Protein AF-A0A358SRV4-F1 (afdb_monomer)

Mean predicted aligned error: 10.94 Å

Solvent-accessible surface area (backbone atoms only — not comparable to full-atom values): 10473 Å² total; per-residue (Å²): 116,49,68,62,54,53,53,59,68,72,42,94,71,87,83,83,76,98,62,93,85,70,87,85,72,80,91,44,94,86,34,84,86,67,62,72,56,89,59,56,59,50,55,57,55,39,46,47,62,50,50,50,52,47,49,54,38,37,75,72,63,39,86,90,42,46,74,66,54,50,46,50,51,45,54,52,48,54,54,49,54,51,51,50,64,59,57,32,41,90,95,50,94,47,103,83,49,65,45,61,48,56,81,85,46,47,65,56,52,53,51,52,54,24,51,50,52,64,74,64,54,54,91,88,68,71,77,54,77,64,72,65,20,54,52,54,51,30,40,73,74,65,35,61,68,62,55,67,62,66,71,81,63,80,68,57,65,79,73,64,66,85,75,85,81,132

Secondary structure (DSSP, 8-state):
-HHHHHHHHH-S------S------S--TT-TTT--SSTTTHHHHHHHHHHHHHHHHHHTT-TTS-HHHHHHHHHHHHHHHHHHHHHTSTTSS-TTS--SS-GGGHHHHHHHHHHHHHHT--TT--PPSHHHHHHHHHHHTT-HHHHHHS-SSTTHHHH-------

Structure (mmCIF, N/CA/C/O backbone):
data_AF-A0A358SRV4-F1
#
_entry.id   AF-A0A358SRV4-F1
#
loop_
_atom_site.group_PDB
_atom_site.id
_atom_site.type_symbol
_atom_site.label_atom_id
_atom_site.label_alt_id
_atom_site.label_comp_id
_atom_site.label_asym_id
_atom_site.label_entity_id
_atom_s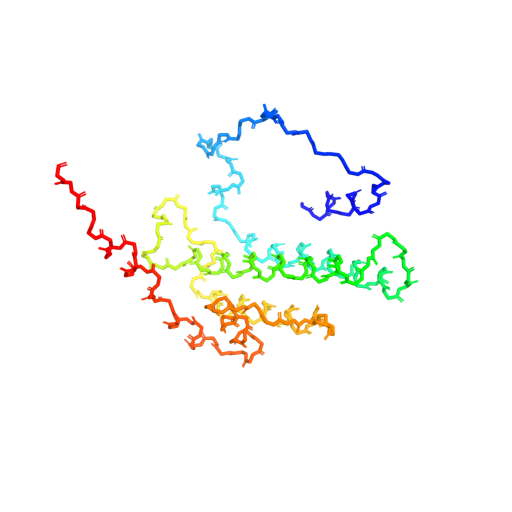ite.label_seq_id
_atom_site.pdbx_PDB_ins_code
_atom_site.Cartn_x
_atom_site.Cartn_y
_atom_site.Cartn_z
_atom_site.occupancy
_atom_site.B_iso_or_equiv
_atom_site.auth_seq_id
_atom_site.auth_comp_id
_atom_site.auth_asym_id
_atom_site.auth_atom_id
_atom_site.pdbx_PDB_model_num
ATOM 1 N N . MET A 1 1 ? -0.720 14.803 1.193 1.00 57.69 1 MET A N 1
ATOM 2 C CA . MET A 1 1 ? -1.599 13.615 1.278 1.00 57.69 1 MET A CA 1
ATOM 3 C C . MET A 1 1 ? -1.746 13.026 2.686 1.00 57.69 1 MET A C 1
ATOM 5 O O . MET A 1 1 ? -2.893 12.757 3.021 1.00 57.69 1 MET A O 1
ATOM 9 N N . PRO A 1 2 ? -0.701 12.847 3.528 1.00 58.59 2 PRO A N 1
ATOM 10 C CA . PRO A 1 2 ? -0.879 12.169 4.825 1.00 58.59 2 PRO A CA 1
ATOM 11 C C . PRO A 1 2 ? -1.806 12.931 5.789 1.00 58.59 2 PRO A C 1
ATOM 13 O O . PRO A 1 2 ? -2.676 12.322 6.400 1.00 58.59 2 PRO A O 1
ATOM 16 N N . ILE A 1 3 ? -1.727 14.268 5.817 1.00 60.72 3 ILE A N 1
ATOM 17 C CA . ILE A 1 3 ? -2.552 15.127 6.690 1.00 60.72 3 ILE A CA 1
ATOM 18 C C . ILE A 1 3 ? -4.060 14.906 6.473 1.00 60.72 3 ILE A C 1
ATOM 20 O O . ILE A 1 3 ? -4.811 14.804 7.436 1.00 60.72 3 ILE A O 1
ATOM 24 N N . CYS A 1 4 ? -4.515 14.769 5.223 1.00 68.94 4 CYS A N 1
ATOM 25 C CA . CYS A 1 4 ? -5.933 14.534 4.941 1.00 68.94 4 CYS A CA 1
ATOM 26 C C . CYS A 1 4 ? -6.399 13.155 5.421 1.00 68.94 4 CYS A C 1
ATOM 28 O O . CYS A 1 4 ? -7.521 13.038 5.891 1.00 68.94 4 CYS A O 1
ATOM 30 N N . CYS A 1 5 ? -5.564 12.115 5.317 1.00 69.94 5 CYS A N 1
ATOM 31 C CA . CYS A 1 5 ? -5.939 10.779 5.790 1.00 69.94 5 CYS A CA 1
ATOM 32 C C . CYS A 1 5 ? -6.064 10.740 7.313 1.00 69.94 5 CYS A C 1
ATOM 34 O O . CYS A 1 5 ? -7.047 10.208 7.812 1.00 69.94 5 CYS A O 1
ATOM 36 N N . LEU A 1 6 ? -5.115 11.347 8.027 1.00 75.19 6 LEU A N 1
ATOM 37 C CA . LEU A 1 6 ? -5.135 11.414 9.490 1.00 75.19 6 LEU A CA 1
ATOM 38 C C . LEU A 1 6 ? -6.354 12.189 10.003 1.00 75.19 6 LEU A C 1
ATOM 40 O O . LEU A 1 6 ? -7.089 11.698 10.853 1.00 75.19 6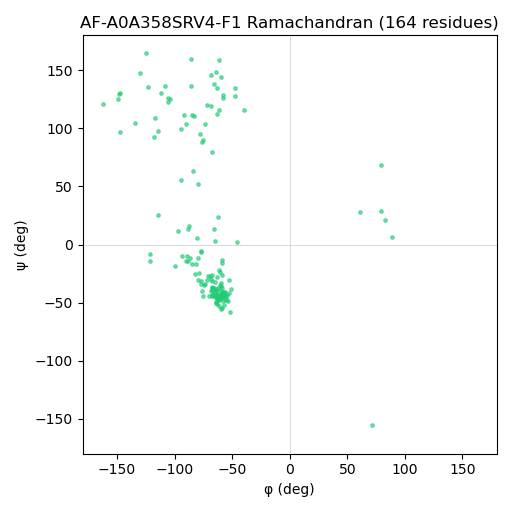 LEU A O 1
ATOM 44 N N . LEU A 1 7 ? -6.655 13.339 9.393 1.00 76.06 7 LEU A N 1
ATOM 45 C CA . LEU A 1 7 ? -7.861 14.107 9.718 1.00 76.06 7 LEU A CA 1
ATOM 46 C C . LEU A 1 7 ? -9.154 13.310 9.497 1.00 76.06 7 LEU A C 1
ATOM 48 O O . LEU A 1 7 ? -10.101 13.453 10.263 1.00 76.06 7 LEU A O 1
ATOM 52 N N . LEU A 1 8 ? -9.210 12.476 8.454 1.00 81.75 8 LEU A N 1
ATOM 53 C CA . LEU A 1 8 ? -10.369 11.619 8.199 1.00 81.75 8 LEU A CA 1
ATOM 54 C C . LEU A 1 8 ? -10.493 10.483 9.225 1.00 81.75 8 LEU A C 1
ATOM 56 O O . LEU A 1 8 ? -11.608 10.030 9.460 1.00 81.75 8 LEU A O 1
ATOM 60 N N . MET A 1 9 ? -9.390 10.032 9.830 1.00 78.56 9 MET A N 1
ATOM 61 C CA . MET A 1 9 ? -9.409 9.019 10.895 1.00 78.56 9 MET A CA 1
ATOM 62 C C . MET A 1 9 ? -9.899 9.589 12.225 1.00 78.56 9 MET A C 1
ATOM 64 O O . MET A 1 9 ? -10.614 8.906 12.949 1.00 78.56 9 MET A O 1
ATOM 68 N N . ASP A 1 10 ? -9.571 10.850 12.514 1.00 82.50 10 ASP A N 1
ATOM 69 C CA . ASP A 1 10 ? -10.049 11.554 13.711 1.00 82.50 10 ASP A CA 1
ATOM 70 C C . ASP A 1 10 ? -11.486 12.086 13.559 1.00 82.50 10 ASP A C 1
ATOM 72 O O . ASP A 1 10 ? -12.124 12.522 14.525 1.00 82.50 10 ASP A O 1
ATOM 76 N N . ALA A 1 11 ? -12.029 12.075 12.339 1.00 83.19 11 ALA A N 1
ATOM 77 C CA . ALA A 1 11 ? -13.370 12.560 12.074 1.00 83.19 11 ALA A CA 1
ATOM 78 C C . ALA A 1 11 ? -14.423 11.640 12.709 1.00 83.19 11 ALA A C 1
ATOM 80 O O . ALA A 1 11 ? -14.608 10.494 12.307 1.00 83.19 11 ALA A O 1
ATOM 81 N N . LYS A 1 12 ? -15.223 12.188 13.633 1.00 78.69 12 LYS A N 1
ATOM 82 C CA . LYS A 1 12 ? -16.352 11.466 14.256 1.00 78.69 12 LYS A CA 1
ATOM 83 C C . LYS A 1 12 ? -17.397 10.979 13.249 1.00 78.69 12 LYS A C 1
ATOM 85 O O . LYS A 1 12 ? -18.139 10.043 13.531 1.00 78.69 12 LYS A O 1
ATOM 90 N N . ARG A 1 13 ? -17.516 11.654 12.103 1.00 78.31 13 ARG A N 1
ATOM 91 C CA . ARG A 1 13 ? -18.458 11.300 11.042 1.00 78.31 13 ARG A CA 1
ATOM 92 C C . ARG A 1 13 ? -17.886 11.672 9.685 1.00 78.31 13 ARG A C 1
ATOM 94 O O . ARG A 1 13 ? -17.513 12.820 9.457 1.00 78.31 13 ARG A O 1
ATOM 101 N N . LEU A 1 14 ? -17.912 10.711 8.772 1.00 82.69 14 LEU A N 1
ATOM 102 C CA . LEU A 1 14 ? -17.620 10.915 7.362 1.00 82.69 14 LEU A CA 1
ATOM 103 C C . LEU A 1 14 ? -18.933 10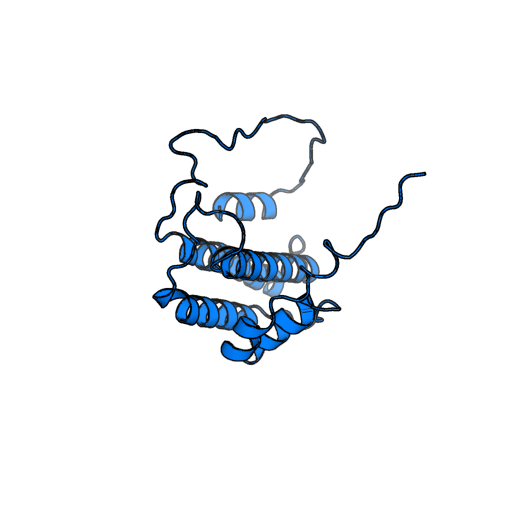.862 6.583 1.00 82.69 14 LEU A C 1
ATOM 105 O O . LEU A 1 14 ? -19.694 9.904 6.703 1.00 82.69 14 LEU A O 1
ATOM 109 N N . SER A 1 15 ? -19.200 11.900 5.795 1.00 83.56 15 SER A N 1
ATOM 110 C CA . SER A 1 15 ? -20.348 11.956 4.888 1.00 83.56 15 SER A CA 1
ATOM 111 C C . SER A 1 15 ? -19.835 12.190 3.474 1.00 83.56 15 SER A C 1
ATOM 113 O O . SER A 1 15 ? -18.966 13.034 3.263 1.00 83.56 15 SER A O 1
ATOM 115 N N . VAL A 1 16 ? -20.372 11.453 2.504 1.00 83.81 16 VAL A N 1
ATOM 116 C CA . VAL A 1 16 ? -20.031 11.614 1.087 1.00 83.81 16 VAL A CA 1
ATOM 117 C C . VAL A 1 16 ? -21.194 12.303 0.391 1.00 83.81 16 VAL A C 1
ATOM 119 O O . VAL A 1 16 ? -22.318 11.804 0.415 1.00 83.81 16 VAL A O 1
ATOM 122 N N . LEU A 1 17 ? -20.930 13.448 -0.235 1.00 86.81 17 LEU A N 1
ATOM 123 C CA . LEU A 1 17 ? -21.903 14.108 -1.096 1.00 86.81 17 LEU A CA 1
ATOM 124 C C . LEU A 1 17 ? -21.803 13.501 -2.499 1.00 86.81 17 LEU A C 1
ATOM 126 O O . LEU A 1 17 ? -20.805 13.693 -3.190 1.00 86.81 17 LEU A O 1
ATOM 130 N N . ASN A 1 18 ? -22.835 12.770 -2.923 1.00 84.25 18 ASN A N 1
ATOM 131 C CA . ASN A 1 18 ? -22.900 12.160 -4.255 1.00 84.25 18 ASN A CA 1
ATOM 132 C C . ASN A 1 18 ? -23.320 13.184 -5.329 1.00 84.25 18 ASN A C 1
ATOM 134 O O . ASN A 1 18 ? -24.291 12.985 -6.055 1.00 84.25 18 ASN A O 1
ATOM 138 N N . GLN A 1 19 ? -22.626 14.321 -5.376 1.00 87.81 19 GLN A N 1
ATOM 139 C CA . GLN A 1 19 ? -22.816 15.368 -6.377 1.00 87.81 19 GLN A CA 1
ATOM 140 C C . GLN A 1 19 ? -21.466 15.756 -6.973 1.00 87.81 19 GLN A C 1
ATOM 142 O O . GLN A 1 19 ? -20.429 15.710 -6.309 1.00 87.81 19 GLN A O 1
ATOM 147 N N . ILE A 1 20 ? -21.476 16.142 -8.247 1.00 81.69 20 ILE A N 1
ATOM 148 C CA . ILE A 1 20 ? -20.272 16.612 -8.931 1.00 81.69 20 ILE A CA 1
ATOM 149 C C . ILE A 1 20 ? -19.974 18.031 -8.436 1.00 81.69 20 ILE A C 1
ATOM 151 O O . ILE A 1 20 ? -20.459 19.007 -8.997 1.00 81.69 20 ILE A O 1
ATOM 155 N N . CYS A 1 21 ? -19.181 18.141 -7.372 1.00 78.31 21 CYS A N 1
ATOM 156 C CA . CYS A 1 21 ? -18.815 19.434 -6.781 1.00 78.31 21 CYS A CA 1
ATOM 157 C C . CYS A 1 21 ? -17.541 20.038 -7.385 1.00 78.31 21 CYS A C 1
ATOM 159 O O . CYS A 1 21 ? -17.240 21.206 -7.158 1.00 78.31 21 CYS A O 1
ATOM 161 N N . TYR A 1 22 ? -16.764 19.245 -8.127 1.00 72.56 22 TYR A N 1
ATOM 162 C CA . TYR A 1 22 ? -15.498 19.689 -8.697 1.00 72.56 22 TYR A CA 1
ATOM 163 C C . TYR A 1 22 ? -15.211 18.971 -10.015 1.00 72.56 22 TYR A C 1
ATOM 165 O O . TYR A 1 22 ? -15.176 17.741 -10.073 1.00 72.56 22 TYR A O 1
ATOM 173 N N . LYS A 1 23 ? -14.982 19.739 -11.083 1.00 69.31 23 LYS A N 1
ATOM 174 C CA . LYS A 1 23 ? -14.538 19.214 -12.377 1.00 69.31 23 LYS A CA 1
ATOM 175 C C . LYS A 1 23 ? -13.017 19.296 -12.428 1.00 69.31 23 LYS A C 1
ATOM 177 O O . LYS A 1 23 ? -12.457 20.356 -12.684 1.00 69.31 23 LYS A O 1
ATOM 182 N N . TYR A 1 24 ? -12.347 18.177 -12.170 1.00 59.62 24 TYR A N 1
ATOM 183 C CA . TYR A 1 24 ? -10.892 18.102 -12.278 1.00 59.62 24 TYR A CA 1
ATOM 184 C C . TYR A 1 24 ? -10.482 18.099 -13.759 1.00 59.62 24 TYR A C 1
ATOM 186 O O . TYR A 1 24 ? -10.634 17.093 -14.453 1.00 59.62 24 TYR A O 1
ATOM 194 N N . THR A 1 25 ? -9.986 19.225 -14.271 1.00 56.75 25 THR A N 1
ATOM 195 C CA . THR A 1 25 ? -9.388 19.304 -15.611 1.00 56.75 25 THR A CA 1
ATOM 196 C C . THR A 1 25 ? -7.933 18.862 -15.554 1.00 56.75 25 THR A C 1
ATOM 198 O O . THR A 1 25 ? -7.085 19.544 -14.986 1.00 56.75 25 THR A O 1
ATOM 201 N N . LYS A 1 26 ? -7.660 17.698 -16.150 1.00 54.47 26 LYS A N 1
ATOM 202 C CA . LYS A 1 26 ? -6.328 17.084 -16.232 1.00 54.47 26 LYS A CA 1
ATOM 203 C C . LYS A 1 26 ? -5.354 17.872 -17.127 1.00 54.47 26 LYS A C 1
ATOM 205 O O . LYS A 1 26 ? -4.154 17.824 -16.891 1.00 54.47 26 LYS A O 1
ATOM 210 N N . ASP A 1 27 ? -5.871 18.627 -18.097 1.00 48.09 27 ASP A N 1
ATOM 211 C CA . ASP A 1 27 ? -5.090 19.370 -19.100 1.00 48.09 27 ASP A CA 1
ATOM 212 C C . ASP A 1 27 ? -4.828 20.828 -18.688 1.00 48.09 27 ASP A C 1
ATOM 214 O O . ASP A 1 27 ? -5.182 21.771 -19.392 1.00 48.09 27 ASP A O 1
ATOM 218 N N . ARG A 1 28 ? -4.226 21.027 -17.514 1.00 48.94 28 ARG A N 1
ATOM 219 C CA . ARG A 1 28 ? -3.660 22.321 -17.111 1.00 48.94 28 ARG A CA 1
ATOM 220 C C . ARG A 1 28 ? -2.140 22.196 -17.050 1.00 48.94 28 ARG A C 1
ATOM 222 O O . ARG A 1 28 ? -1.627 21.303 -16.370 1.00 48.94 28 ARG A O 1
ATOM 229 N N . ASP A 1 29 ? -1.432 23.129 -17.679 1.00 45.00 29 ASP A N 1
ATOM 230 C CA . ASP A 1 29 ? 0.005 23.303 -17.457 1.00 45.00 29 ASP A CA 1
ATOM 231 C C . ASP A 1 29 ? 0.270 23.574 -15.965 1.00 45.00 29 ASP A C 1
ATOM 233 O O . ASP A 1 29 ? -0.366 24.428 -15.339 1.00 45.00 29 ASP A O 1
ATOM 237 N N . GLY A 1 30 ? 1.156 22.775 -15.363 1.00 49.28 30 GLY A N 1
ATOM 238 C CA . GLY A 1 30 ? 1.423 22.792 -13.919 1.00 49.28 30 GLY A CA 1
ATOM 239 C C . GLY A 1 30 ? 0.443 21.976 -13.065 1.00 49.28 30 GLY A C 1
ATOM 240 O O . GLY A 1 30 ? 0.294 22.251 -11.874 1.00 49.28 30 GLY A O 1
ATOM 241 N N . SER A 1 31 ? -0.275 20.997 -13.633 1.00 49.84 31 SER A N 1
ATOM 242 C CA . SER A 1 31 ? -0.951 19.993 -12.801 1.00 49.84 31 SER A CA 1
ATOM 243 C C . SER A 1 31 ? 0.093 19.141 -12.068 1.00 49.84 31 SER A C 1
ATOM 245 O O . SER A 1 31 ? 1.065 18.679 -12.667 1.00 49.84 31 SER A O 1
ATOM 247 N N . ALA A 1 32 ? -0.149 18.850 -10.788 1.00 47.53 32 ALA A N 1
ATOM 248 C CA . ALA A 1 32 ? 0.688 17.943 -9.995 1.00 47.53 32 ALA A CA 1
ATOM 249 C C . ALA A 1 32 ? 0.774 16.516 -10.586 1.00 47.53 32 ALA A C 1
ATOM 251 O O . ALA A 1 32 ? 1.613 15.724 -10.171 1.00 47.53 32 ALA A O 1
ATOM 252 N N . MET A 1 33 ? -0.093 16.171 -11.550 1.00 44.34 33 MET A N 1
ATOM 253 C CA . MET A 1 33 ? -0.043 14.908 -12.294 1.00 44.34 33 MET A CA 1
ATOM 254 C C . MET A 1 33 ? 0.833 14.969 -13.557 1.00 44.34 33 MET A C 1
ATOM 256 O O . MET A 1 33 ? 1.064 13.928 -14.171 1.00 44.34 33 MET A O 1
ATOM 260 N N . THR A 1 34 ? 1.289 16.158 -13.960 1.00 42.25 34 THR A N 1
ATOM 261 C CA . THR A 1 34 ? 2.129 16.394 -15.148 1.00 42.25 34 THR A CA 1
ATOM 262 C C . THR A 1 34 ? 3.611 16.535 -14.786 1.00 42.25 34 THR A C 1
ATOM 264 O O . THR A 1 34 ? 4.475 16.343 -15.640 1.00 42.25 34 THR A O 1
ATOM 267 N N . GLU A 1 35 ? 3.926 16.810 -13.518 1.00 45.56 35 GLU A N 1
ATOM 268 C CA . GLU A 1 35 ? 5.297 16.833 -13.012 1.00 45.56 35 GLU A CA 1
ATOM 269 C C . GLU A 1 35 ? 5.813 15.400 -12.825 1.00 45.56 35 GLU A C 1
ATOM 271 O O . GLU A 1 35 ? 5.699 14.779 -11.766 1.00 45.56 35 GLU A O 1
ATOM 276 N N . ALA A 1 36 ? 6.394 14.855 -13.894 1.00 46.91 36 ALA A N 1
ATOM 277 C CA . ALA A 1 36 ? 7.252 13.680 -13.829 1.00 46.91 36 ALA A CA 1
ATOM 278 C C . ALA A 1 36 ? 8.540 14.048 -13.069 1.00 46.91 36 ALA A C 1
ATOM 280 O O . ALA A 1 36 ? 9.571 14.358 -13.658 1.00 46.91 36 ALA A O 1
ATOM 281 N N . GLY A 1 37 ? 8.452 14.075 -11.741 1.00 49.22 37 GLY A N 1
ATOM 282 C CA . GLY A 1 37 ? 9.565 14.326 -10.833 1.00 49.22 37 GLY A CA 1
ATOM 283 C C . GLY A 1 37 ? 9.721 13.200 -9.817 1.00 49.22 37 GLY A C 1
ATOM 284 O O . GLY A 1 37 ? 8.806 12.410 -9.601 1.00 49.22 37 GLY A O 1
ATOM 285 N N . THR A 1 38 ? 10.875 13.174 -9.150 1.00 46.16 38 THR A N 1
ATOM 286 C CA . THR A 1 38 ? 11.370 12.245 -8.104 1.00 46.16 38 THR A CA 1
ATOM 287 C C . THR A 1 38 ? 10.406 11.888 -6.951 1.00 46.16 38 THR A C 1
ATOM 289 O O . THR A 1 38 ? 10.755 11.102 -6.067 1.00 46.16 38 THR A O 1
ATOM 292 N N . GLY A 1 39 ? 9.166 12.382 -6.963 1.00 58.16 39 GLY A N 1
ATOM 293 C CA . GLY A 1 39 ? 8.076 12.089 -6.031 1.00 58.16 39 GLY A CA 1
ATOM 294 C C . GLY A 1 39 ? 7.572 10.642 -6.042 1.00 58.16 39 GLY A C 1
ATOM 295 O O . GLY A 1 39 ? 6.661 10.302 -5.295 1.00 58.16 39 GLY A O 1
ATOM 296 N N . HIS A 1 40 ? 8.160 9.742 -6.818 1.00 67.94 40 HIS A N 1
ATOM 297 C CA . HIS A 1 40 ? 7.710 8.352 -6.913 1.00 67.94 40 HIS A CA 1
ATOM 298 C C . HIS A 1 40 ? 7.946 7.556 -5.633 1.00 67.94 40 HIS A C 1
ATOM 300 O O . HIS A 1 40 ? 7.149 6.690 -5.302 1.00 67.94 40 HIS A O 1
ATOM 306 N N . PHE A 1 41 ? 8.975 7.901 -4.857 1.00 77.50 41 PHE A N 1
ATOM 307 C CA . PHE A 1 41 ? 9.159 7.373 -3.501 1.00 77.50 41 PHE A CA 1
ATOM 308 C C . PHE A 1 41 ? 8.313 8.113 -2.456 1.00 77.50 41 PHE A C 1
ATOM 310 O O . PHE A 1 41 ? 8.092 7.585 -1.369 1.00 77.50 41 PHE A O 1
ATOM 317 N N . SER A 1 42 ? 7.797 9.309 -2.768 1.00 78.94 42 SER A N 1
ATOM 318 C CA . SER A 1 42 ? 6.970 10.077 -1.824 1.00 78.94 42 SER A CA 1
ATOM 319 C C . SER A 1 42 ? 5.670 9.357 -1.476 1.00 78.94 42 SER A C 1
ATOM 321 O O . SER A 1 42 ? 5.164 9.520 -0.370 1.00 78.94 42 SER A O 1
ATOM 323 N N . ILE A 1 43 ? 5.155 8.521 -2.384 1.00 84.25 43 ILE A N 1
ATOM 324 C CA . ILE A 1 43 ? 3.972 7.706 -2.120 1.00 84.25 43 ILE A CA 1
ATOM 325 C C . ILE A 1 43 ? 4.246 6.637 -1.064 1.00 84.25 43 ILE A C 1
ATOM 327 O O . ILE A 1 43 ? 3.434 6.477 -0.162 1.00 84.25 43 ILE A O 1
ATOM 331 N N . LEU A 1 44 ? 5.394 5.953 -1.139 1.00 87.81 44 LEU A N 1
ATOM 332 C CA . LEU A 1 44 ? 5.813 4.961 -0.150 1.00 87.81 44 LEU A CA 1
ATOM 333 C C . LEU A 1 44 ? 5.887 5.639 1.219 1.00 87.81 44 LEU A C 1
ATOM 335 O O . LEU A 1 44 ? 5.122 5.265 2.100 1.00 87.81 44 LEU A O 1
ATOM 339 N N . LYS A 1 45 ? 6.644 6.740 1.322 1.00 88.12 45 LYS A N 1
ATOM 340 C CA . LYS A 1 45 ? 6.756 7.552 2.547 1.00 88.12 45 LYS A CA 1
ATOM 341 C C . LYS A 1 45 ? 5.412 8.068 3.070 1.00 88.12 45 LYS A C 1
ATOM 343 O O . LYS A 1 45 ? 5.167 8.084 4.266 1.00 88.12 45 LYS A O 1
ATOM 348 N N . SER A 1 46 ? 4.519 8.506 2.181 1.00 87.31 46 SER A N 1
ATOM 349 C CA . SER A 1 46 ? 3.197 9.005 2.586 1.00 87.31 46 SER A CA 1
ATOM 350 C C . SER A 1 46 ? 2.337 7.905 3.199 1.00 87.31 46 SER A C 1
ATOM 352 O O . SER A 1 46 ? 1.577 8.176 4.120 1.00 87.31 46 SER A O 1
ATOM 354 N N . TYR A 1 47 ? 2.425 6.684 2.670 1.00 90.88 47 TYR A N 1
ATOM 355 C CA . TYR A 1 47 ? 1.720 5.535 3.226 1.00 90.88 47 TYR A CA 1
ATOM 356 C C . TYR A 1 47 ? 2.396 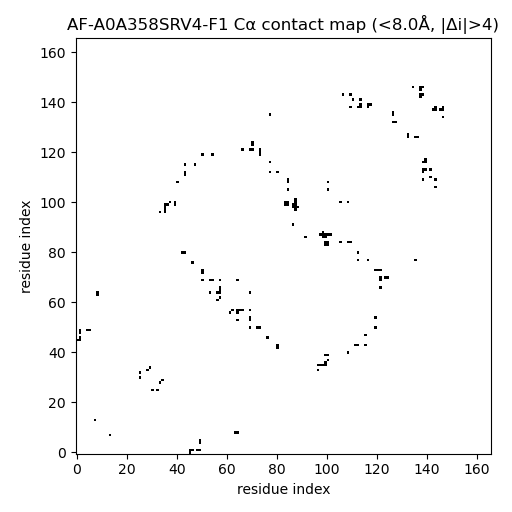4.987 4.481 1.00 90.88 47 TYR A C 1
ATOM 358 O O . TYR A 1 47 ? 1.667 4.504 5.329 1.00 90.88 47 TYR A O 1
ATOM 366 N N . GLU A 1 48 ? 3.723 5.075 4.606 1.00 92.19 48 GLU A N 1
ATOM 367 C CA . GLU A 1 48 ? 4.479 4.707 5.818 1.00 92.19 48 GLU A CA 1
ATOM 368 C C . GLU A 1 48 ? 3.888 5.413 7.042 1.00 92.19 48 GLU A C 1
ATOM 370 O O . GLU A 1 48 ? 3.291 4.767 7.893 1.00 92.19 48 GLU A O 1
ATOM 375 N N . VAL A 1 49 ? 3.853 6.751 7.006 1.00 91.56 49 VAL A N 1
ATOM 376 C CA . VAL A 1 49 ? 3.281 7.591 8.074 1.00 91.56 49 VAL A CA 1
ATOM 377 C C . VAL A 1 49 ? 1.851 7.181 8.438 1.00 91.56 49 VAL A C 1
ATOM 379 O O . VAL A 1 49 ? 1.471 7.167 9.602 1.00 91.56 49 VAL A O 1
ATOM 382 N N . VAL A 1 50 ? 1.029 6.872 7.434 1.00 91.50 50 VAL A N 1
ATOM 383 C CA . VAL A 1 50 ? -0.381 6.527 7.648 1.00 91.50 50 VAL A CA 1
ATOM 384 C C . VAL A 1 50 ? -0.530 5.104 8.197 1.00 91.50 50 VAL A C 1
ATOM 386 O O . VAL A 1 50 ? -1.376 4.867 9.052 1.00 91.50 50 VAL A O 1
ATOM 389 N N . LEU A 1 51 ? 0.255 4.146 7.701 1.00 92.00 51 LEU A N 1
ATOM 390 C CA . LEU A 1 51 ? 0.199 2.748 8.124 1.00 92.00 51 LEU A CA 1
ATOM 391 C C . LEU A 1 51 ? 0.813 2.547 9.511 1.00 92.00 51 LEU A C 1
ATOM 393 O O . LEU A 1 51 ? 0.284 1.724 10.257 1.00 92.00 51 LEU A O 1
ATOM 397 N N . ASP A 1 52 ? 1.852 3.305 9.865 1.00 93.69 52 ASP A N 1
ATOM 398 C CA . ASP A 1 52 ? 2.409 3.359 11.221 1.00 93.69 52 ASP A CA 1
ATOM 399 C C . ASP A 1 52 ? 1.342 3.826 12.208 1.00 93.69 52 ASP A C 1
ATOM 401 O O . ASP A 1 52 ? 0.985 3.085 13.122 1.00 93.69 52 ASP A O 1
ATOM 405 N N . GLU A 1 53 ? 0.732 4.989 11.955 1.00 91.69 53 GLU A N 1
ATOM 406 C CA . GLU A 1 53 ? -0.296 5.550 12.838 1.00 91.69 53 GLU A CA 1
ATOM 407 C C . GLU A 1 53 ? -1.490 4.600 13.010 1.00 91.69 53 GLU A C 1
ATOM 409 O O . GLU A 1 53 ? -1.971 4.385 14.125 1.00 91.69 53 GLU A O 1
ATOM 414 N N . ILE A 1 54 ? -1.971 4.000 11.912 1.00 91.25 54 ILE A N 1
ATOM 415 C CA . ILE A 1 54 ? -3.053 3.012 11.982 1.00 91.25 54 ILE A CA 1
ATOM 416 C C . ILE A 1 54 ? -2.621 1.813 12.827 1.00 91.25 54 ILE A C 1
ATOM 418 O O . ILE A 1 54 ? -3.395 1.360 13.667 1.00 91.25 54 ILE A O 1
ATOM 422 N N . SER A 1 55 ? -1.428 1.266 12.581 1.00 91.12 55 SER A N 1
ATOM 423 C CA . SER A 1 55 ? -0.961 0.059 13.269 1.00 91.12 55 SER A CA 1
ATOM 424 C C . SER A 1 55 ? -0.845 0.312 14.765 1.00 91.12 55 SER A C 1
ATOM 426 O O . SER A 1 55 ? -1.430 -0.427 15.549 1.00 91.12 55 SER A O 1
ATOM 428 N N . GLU A 1 56 ? -0.220 1.422 15.147 1.00 91.75 56 GLU A N 1
ATOM 429 C CA . GLU A 1 56 ? -0.092 1.822 16.540 1.00 91.75 56 GLU A CA 1
ATOM 430 C C . GLU A 1 56 ? -1.442 2.024 17.242 1.00 91.75 56 GLU A C 1
ATOM 432 O O . GLU A 1 56 ? -1.628 1.579 18.374 1.00 91.75 56 GLU A O 1
ATOM 437 N N . ARG A 1 57 ? -2.404 2.699 16.602 1.00 91.12 57 ARG A N 1
ATOM 438 C CA . ARG A 1 57 ? -3.727 2.939 17.203 1.00 91.12 57 ARG A CA 1
ATOM 439 C C . ARG A 1 57 ? -4.548 1.663 17.340 1.00 91.12 57 ARG A C 1
ATOM 441 O O . ARG A 1 57 ? -5.189 1.471 18.372 1.00 91.12 57 ARG A O 1
ATOM 448 N N . VAL A 1 58 ? -4.498 0.786 16.337 1.00 90.25 58 VAL A N 1
ATOM 449 C CA . VAL A 1 58 ? -5.139 -0.537 16.397 1.00 90.25 58 VAL A CA 1
ATOM 450 C C . VAL A 1 58 ? -4.548 -1.353 17.544 1.00 90.25 58 VAL A C 1
ATOM 452 O O . VAL A 1 58 ? -5.299 -1.932 18.325 1.00 90.25 58 VAL A O 1
ATOM 455 N N . ASP A 1 59 ? -3.222 -1.362 17.687 1.00 90.06 59 ASP A N 1
ATOM 456 C CA . ASP A 1 59 ? -2.539 -2.133 18.728 1.00 90.06 59 ASP A CA 1
ATOM 457 C C . ASP A 1 59 ? -2.797 -1.558 20.139 1.00 90.06 59 ASP A C 1
ATOM 459 O O . ASP A 1 59 ? -2.836 -2.306 21.115 1.00 90.06 59 ASP A O 1
ATOM 463 N N . ARG A 1 60 ? -3.069 -0.248 20.255 1.00 91.75 60 ARG A N 1
ATOM 464 C CA . ARG A 1 60 ? -3.559 0.405 21.488 1.00 91.75 60 ARG A CA 1
ATOM 465 C C . ARG A 1 60 ? -5.049 0.167 21.779 1.00 91.75 60 ARG A C 1
ATOM 467 O O . ARG A 1 60 ? -5.521 0.581 22.837 1.00 91.75 60 ARG A O 1
ATOM 474 N N . GLY A 1 61 ? -5.787 -0.483 20.878 1.00 87.56 61 GLY A N 1
ATOM 475 C CA . GLY A 1 61 ? -7.209 -0.786 21.055 1.00 87.56 61 GLY A CA 1
ATOM 476 C C . GLY A 1 61 ? -8.154 0.387 20.779 1.00 87.56 61 GLY A C 1
ATOM 477 O O . GLY A 1 61 ? -9.226 0.454 21.377 1.00 87.56 61 GLY A O 1
ATOM 478 N N . ASP A 1 62 ? -7.778 1.319 19.898 1.00 86.94 62 ASP A N 1
ATOM 479 C CA . ASP A 1 62 ? -8.653 2.419 19.476 1.00 86.94 62 ASP A CA 1
ATOM 480 C C . ASP A 1 62 ? -9.927 1.889 18.785 1.00 86.94 62 ASP A C 1
ATOM 482 O O . ASP A 1 62 ? -9.879 1.304 17.703 1.00 86.94 62 ASP A O 1
ATOM 486 N N . SER A 1 63 ? -11.092 2.134 19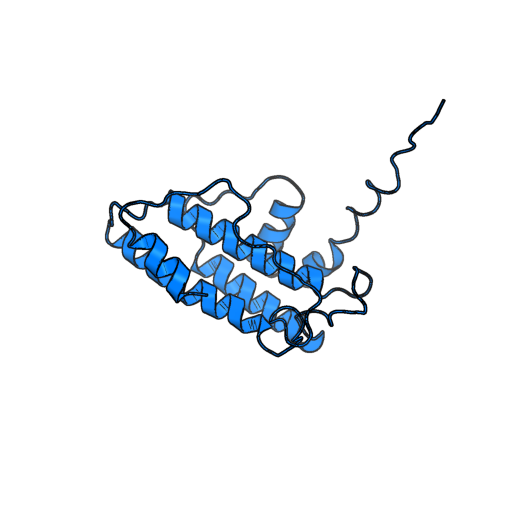.391 1.00 80.88 63 SER A N 1
ATOM 487 C CA . SER A 1 63 ? -12.397 1.698 18.878 1.00 80.88 63 SER A CA 1
ATOM 488 C C . SER A 1 63 ? -12.752 2.263 17.495 1.00 80.88 63 SER A C 1
ATOM 490 O O . SER A 1 63 ? -13.580 1.673 16.798 1.00 80.88 63 SER A O 1
ATOM 492 N N . ALA A 1 64 ? -12.173 3.398 17.087 1.00 79.38 64 ALA A N 1
ATOM 493 C CA . ALA A 1 64 ? -12.409 3.992 15.769 1.00 79.38 64 ALA A CA 1
ATOM 494 C C . ALA A 1 64 ? -11.609 3.292 14.655 1.00 79.38 64 ALA A C 1
ATOM 496 O O . ALA A 1 64 ? -12.015 3.304 13.489 1.00 79.38 64 ALA A O 1
ATOM 497 N N . LEU A 1 65 ? -10.493 2.647 15.004 1.00 85.12 65 LEU A N 1
ATOM 498 C CA . LEU A 1 65 ? -9.583 1.983 14.077 1.00 85.12 65 LEU A CA 1
ATOM 499 C C . LEU A 1 65 ? -9.588 0.479 14.325 1.00 85.12 65 LEU A C 1
ATOM 501 O O . LEU A 1 65 ? -8.896 -0.058 15.182 1.00 85.12 65 LEU A O 1
ATOM 505 N N . THR A 1 66 ? -10.374 -0.227 13.519 1.00 88.06 66 THR A N 1
ATOM 506 C CA . THR A 1 66 ? -10.480 -1.685 13.614 1.00 88.06 66 THR A CA 1
ATOM 507 C C . THR A 1 66 ? -9.384 -2.389 12.801 1.00 88.06 66 THR A C 1
ATOM 509 O O . THR A 1 66 ? -8.871 -1.827 11.822 1.00 88.06 66 THR A O 1
ATOM 512 N N . PRO A 1 67 ? -9.076 -3.669 13.094 1.00 89.56 67 PRO A N 1
ATOM 513 C CA . PRO A 1 67 ? -8.202 -4.486 12.247 1.00 89.56 67 PRO A CA 1
ATOM 514 C C . PRO A 1 67 ? -8.639 -4.528 10.771 1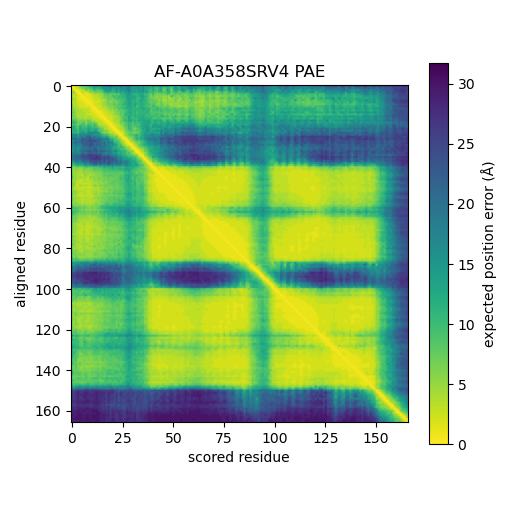.00 89.56 67 PRO A C 1
ATOM 516 O O . PRO A 1 67 ? -7.798 -4.596 9.873 1.00 89.56 67 PRO A O 1
ATOM 519 N N . ALA A 1 68 ? -9.946 -4.415 10.503 1.00 88.88 68 ALA A N 1
ATOM 520 C CA . ALA A 1 68 ? -10.491 -4.339 9.150 1.00 88.88 68 ALA A CA 1
ATOM 521 C C . ALA A 1 68 ? -10.101 -3.036 8.428 1.00 88.88 68 ALA A C 1
ATOM 523 O O . ALA A 1 68 ? -9.791 -3.068 7.236 1.00 88.88 68 ALA A O 1
ATOM 524 N N . VAL A 1 69 ? -10.053 -1.901 9.137 1.00 88.88 69 VAL A N 1
ATOM 525 C CA . VAL A 1 69 ? -9.568 -0.626 8.579 1.00 88.88 69 VAL A CA 1
ATOM 526 C C . VAL A 1 69 ? -8.083 -0.735 8.231 1.00 88.88 69 VAL A C 1
ATOM 528 O O . VAL A 1 69 ? -7.699 -0.393 7.111 1.00 88.88 69 VAL A O 1
ATOM 531 N N . ARG A 1 70 ? -7.260 -1.306 9.124 1.00 91.88 70 ARG A N 1
ATOM 532 C CA . ARG A 1 70 ? -5.840 -1.593 8.842 1.00 91.88 70 ARG A CA 1
ATOM 533 C C . ARG A 1 70 ? -5.667 -2.448 7.591 1.00 91.88 70 ARG A C 1
ATOM 535 O O . ARG A 1 70 ? -4.882 -2.097 6.709 1.00 91.88 70 ARG A O 1
ATOM 542 N N . LEU A 1 71 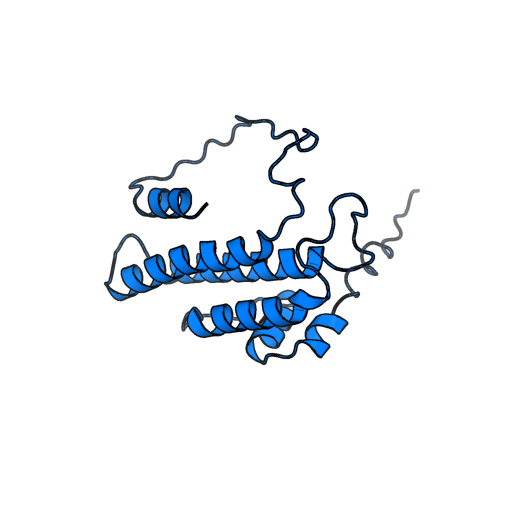? -6.446 -3.523 7.468 1.00 91.94 71 LEU A N 1
ATOM 543 C CA . LEU A 1 71 ? -6.437 -4.389 6.290 1.00 91.94 71 LEU A CA 1
ATOM 544 C C . LEU A 1 71 ? -6.814 -3.634 5.006 1.00 91.94 71 LEU A C 1
ATOM 546 O O . LEU A 1 71 ? -6.143 -3.794 3.984 1.00 91.94 71 LEU A O 1
ATOM 550 N N . ALA A 1 72 ? -7.848 -2.792 5.049 1.00 90.44 72 ALA A N 1
ATOM 551 C CA . ALA A 1 72 ? -8.286 -2.009 3.897 1.00 90.44 72 ALA A CA 1
ATOM 552 C C . ALA A 1 72 ? -7.218 -0.997 3.443 1.00 90.44 72 ALA A C 1
ATOM 554 O O . ALA A 1 72 ? -6.938 -0.889 2.245 1.00 90.44 72 ALA A O 1
ATOM 555 N N . PHE A 1 73 ? -6.571 -0.297 4.381 1.00 91.31 73 PHE A N 1
ATOM 556 C CA . PHE A 1 73 ? -5.470 0.620 4.073 1.00 91.31 73 PHE A CA 1
ATOM 557 C C . PHE A 1 73 ? -4.249 -0.111 3.515 1.00 91.31 73 PHE A C 1
ATOM 559 O O . PHE A 1 73 ? -3.697 0.328 2.504 1.00 91.31 73 PHE A O 1
ATOM 566 N N . PHE A 1 74 ? -3.880 -1.257 4.094 1.00 93.31 74 PHE A N 1
ATOM 567 C CA . PHE A 1 74 ? -2.817 -2.112 3.568 1.00 93.31 74 PHE A CA 1
ATOM 568 C C . PHE A 1 74 ? -3.105 -2.536 2.119 1.00 93.31 74 PHE A C 1
ATOM 570 O O . PHE A 1 74 ? -2.297 -2.305 1.218 1.00 93.31 74 PHE A O 1
ATOM 577 N N . GLN A 1 75 ? -4.293 -3.089 1.853 1.00 92.00 75 GLN A N 1
ATOM 578 C CA . GLN A 1 75 ? -4.700 -3.501 0.506 1.00 92.00 75 GLN A CA 1
ATOM 579 C C . GLN A 1 75 ? -4.687 -2.332 -0.485 1.00 92.00 75 GLN A C 1
ATOM 581 O O . GLN A 1 75 ? -4.232 -2.485 -1.625 1.00 92.00 75 GLN A O 1
ATOM 586 N N . ARG A 1 76 ? -5.156 -1.155 -0.051 1.00 92.12 76 ARG A N 1
ATOM 587 C CA . ARG A 1 76 ? -5.146 0.071 -0.850 1.00 92.12 76 ARG A CA 1
ATOM 588 C C . ARG A 1 76 ? -3.722 0.523 -1.177 1.00 92.12 76 ARG A C 1
ATOM 590 O O . ARG A 1 76 ? -3.479 0.880 -2.330 1.00 92.12 76 ARG A O 1
ATOM 597 N N . ALA A 1 77 ? -2.805 0.484 -0.211 1.00 92.25 77 ALA A N 1
ATOM 598 C CA . ALA A 1 77 ? -1.402 0.850 -0.391 1.00 92.25 77 ALA A CA 1
ATOM 599 C C . ALA A 1 77 ? -0.717 -0.054 -1.425 1.00 92.25 77 ALA A C 1
ATOM 601 O O . ALA A 1 77 ? -0.198 0.440 -2.425 1.00 92.25 77 ALA A O 1
ATOM 602 N N . ILE A 1 78 ? -0.808 -1.380 -1.259 1.00 91.81 78 ILE A N 1
ATOM 603 C CA . ILE A 1 78 ? -0.180 -2.340 -2.182 1.00 91.81 78 ILE A CA 1
ATOM 604 C C . ILE A 1 78 ? -0.767 -2.234 -3.598 1.00 91.81 78 ILE A C 1
ATOM 606 O O . ILE A 1 78 ? -0.027 -2.263 -4.587 1.00 91.81 78 ILE A O 1
ATOM 610 N N . TRP A 1 79 ? -2.086 -2.052 -3.724 1.00 89.81 79 TRP A N 1
ATOM 611 C CA . TRP A 1 79 ? -2.709 -1.786 -5.025 1.00 89.81 79 TRP A CA 1
ATOM 612 C C . TRP A 1 79 ? -2.133 -0.526 -5.683 1.00 89.81 79 TRP A C 1
ATOM 614 O O . TRP A 1 79 ? -1.863 -0.513 -6.886 1.00 89.81 79 TRP A O 1
ATOM 624 N N . HIS A 1 80 ? -1.911 0.531 -4.903 1.00 87.25 80 HIS A N 1
ATOM 625 C CA . HIS A 1 80 ? -1.393 1.788 -5.424 1.00 87.25 80 HIS A CA 1
ATOM 626 C C . HIS A 1 80 ? 0.075 1.651 -5.846 1.00 87.25 80 HIS A C 1
ATOM 628 O O . HIS A 1 80 ? 0.424 2.057 -6.953 1.00 87.25 80 HIS A O 1
ATOM 634 N N . TYR A 1 81 ? 0.914 1.000 -5.034 1.00 89.56 81 TYR A N 1
ATOM 635 C CA . TYR A 1 81 ? 2.318 0.748 -5.371 1.00 89.56 81 TYR A CA 1
ATOM 636 C C . TYR A 1 81 ? 2.467 -0.053 -6.664 1.00 89.56 81 TYR A C 1
ATOM 638 O O . TYR A 1 81 ? 3.252 0.310 -7.538 1.00 89.56 81 TYR A O 1
ATOM 646 N N . THR A 1 82 ? 1.677 -1.119 -6.815 1.00 88.06 82 THR A N 1
ATOM 647 C CA . THR A 1 82 ? 1.698 -1.945 -8.030 1.00 88.06 82 THR A CA 1
ATOM 648 C C . THR A 1 82 ? 1.196 -1.181 -9.251 1.00 88.06 82 THR A C 1
ATOM 650 O O . THR A 1 82 ? 1.815 -1.261 -10.308 1.00 88.06 82 THR A O 1
ATOM 653 N N . THR A 1 83 ? 0.156 -0.357 -9.098 1.00 84.00 83 THR A N 1
ATOM 654 C CA . THR A 1 83 ? -0.344 0.513 -10.174 1.00 84.00 83 THR A CA 1
ATOM 655 C C . THR A 1 83 ? 0.712 1.525 -10.626 1.00 84.00 83 THR A C 1
ATOM 657 O O . THR A 1 83 ? 0.927 1.679 -11.827 1.00 84.00 83 THR A O 1
ATOM 660 N N . VAL A 1 84 ? 1.408 2.181 -9.688 1.00 81.75 84 VAL A N 1
ATOM 661 C CA . VAL A 1 84 ? 2.507 3.112 -10.002 1.00 81.75 84 VAL A CA 1
ATOM 662 C C . VAL A 1 84 ? 3.653 2.375 -10.688 1.00 81.75 84 VAL A C 1
ATOM 664 O O . VAL A 1 84 ? 4.121 2.810 -11.733 1.00 81.75 84 VAL A O 1
ATOM 667 N N . PHE A 1 85 ? 4.069 1.224 -10.163 1.00 83.94 85 PHE A N 1
ATOM 668 C CA . PHE A 1 85 ? 5.149 0.428 -10.745 1.00 83.94 85 PHE A CA 1
ATOM 669 C C . PHE A 1 85 ? 4.859 -0.040 -12.184 1.00 83.94 85 PHE A C 1
ATOM 671 O O . PHE A 1 85 ? 5.763 -0.050 -13.036 1.00 83.94 85 PHE A O 1
ATOM 678 N N . ASP A 1 86 ? 3.607 -0.420 -12.450 1.00 80.31 86 ASP A N 1
ATOM 679 C CA . ASP A 1 86 ? 3.142 -0.913 -13.747 1.00 80.31 86 ASP A CA 1
ATOM 680 C C . ASP A 1 86 ? 2.939 0.227 -14.762 1.00 80.31 86 ASP A C 1
ATOM 682 O O . ASP A 1 86 ? 3.234 0.048 -15.945 1.00 80.31 86 ASP A O 1
ATOM 686 N N . ALA A 1 87 ? 2.517 1.417 -14.313 1.00 72.69 87 ALA A N 1
ATOM 687 C CA . ALA A 1 87 ? 2.348 2.600 -15.165 1.00 72.69 87 ALA A CA 1
ATOM 688 C C . ALA A 1 87 ? 3.661 3.069 -15.823 1.00 72.69 87 ALA A C 1
ATOM 690 O O . ALA A 1 87 ? 3.640 3.716 -16.867 1.00 72.69 87 ALA A O 1
ATOM 691 N N . CYS A 1 88 ? 4.814 2.707 -15.256 1.00 62.62 88 CYS A N 1
ATOM 692 C CA . CYS A 1 88 ? 6.138 3.114 -15.739 1.00 62.62 88 CYS A CA 1
ATOM 693 C C . CYS A 1 88 ? 6.737 2.178 -16.800 1.00 62.62 88 CYS A C 1
ATOM 695 O O . CYS A 1 88 ? 7.946 2.219 -17.042 1.00 62.62 88 CYS A O 1
ATOM 697 N N . ARG A 1 89 ? 5.948 1.267 -17.384 1.00 60.84 89 ARG A N 1
ATOM 698 C CA . ARG A 1 89 ? 6.454 0.263 -18.328 1.00 60.84 89 ARG A CA 1
ATOM 699 C C . ARG A 1 89 ? 6.515 0.819 -19.767 1.00 60.84 89 ARG A C 1
ATOM 701 O O . ARG A 1 89 ? 5.551 1.439 -20.221 1.00 60.84 89 ARG A O 1
ATOM 708 N N . PRO A 1 90 ? 7.600 0.567 -20.526 1.00 48.97 90 PRO A N 1
ATOM 709 C CA . PRO A 1 90 ? 7.652 0.899 -21.952 1.00 48.97 90 PRO A CA 1
ATOM 710 C C . PRO A 1 90 ? 6.509 0.205 -22.720 1.00 48.97 90 PRO A C 1
ATOM 712 O O . PRO A 1 90 ? 6.325 -1.004 -22.583 1.00 48.97 90 PRO A O 1
ATOM 715 N N . GLY A 1 91 ? 5.728 0.947 -23.518 1.00 51.56 91 GLY A N 1
ATOM 716 C CA . GLY A 1 91 ? 4.652 0.390 -24.366 1.00 51.56 91 GLY A CA 1
ATOM 717 C C . GLY A 1 91 ? 3.253 0.276 -23.725 1.00 51.56 91 GLY A C 1
ATOM 718 O O . GLY A 1 91 ? 2.327 -0.281 -24.323 1.00 51.56 91 GLY A O 1
ATOM 719 N N . THR A 1 92 ? 3.055 0.803 -22.517 1.00 50.50 92 THR A N 1
ATOM 720 C CA . THR A 1 92 ? 1.733 1.126 -21.949 1.00 50.50 92 THR A CA 1
ATOM 721 C C . THR A 1 92 ? 1.541 2.638 -22.025 1.00 50.50 92 THR A C 1
ATOM 723 O O . THR A 1 92 ? 2.423 3.369 -21.593 1.00 50.50 92 THR A O 1
ATOM 726 N N . HIS A 1 93 ? 0.446 3.102 -22.645 1.00 37.22 93 HIS A N 1
ATOM 727 C CA . HIS A 1 93 ? 0.088 4.524 -22.810 1.00 37.22 93 HIS A CA 1
ATOM 728 C C . HIS A 1 93 ? 0.427 5.306 -21.522 1.00 37.22 93 HIS A C 1
ATOM 730 O O . HIS A 1 93 ? -0.105 4.975 -20.472 1.00 37.22 93 HIS A O 1
ATOM 736 N N . SER A 1 94 ? 1.353 6.264 -21.500 1.00 41.78 94 SER A N 1
ATOM 737 C CA . SER A 1 94 ? 1.451 7.439 -22.362 1.00 41.78 94 SER A CA 1
ATOM 738 C C . SER A 1 94 ? 2.899 7.870 -22.633 1.00 41.78 94 SER A C 1
ATOM 740 O O . SER A 1 94 ? 3.632 8.199 -21.709 1.00 41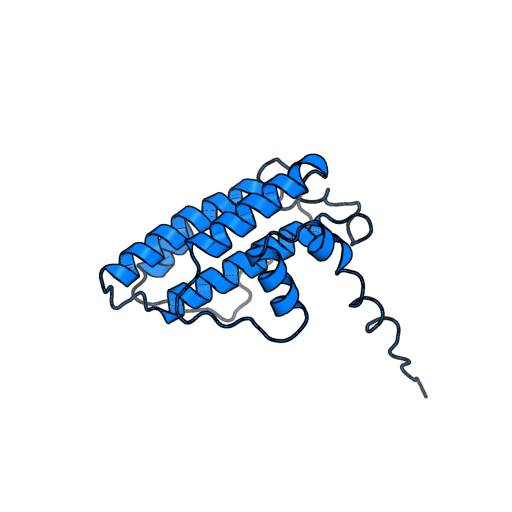.78 94 SER A O 1
ATOM 742 N N . LEU A 1 95 ? 3.247 8.079 -23.904 1.00 40.28 95 LEU A N 1
ATOM 743 C CA . LEU A 1 95 ? 4.394 8.900 -24.339 1.00 40.28 95 LEU A CA 1
ATOM 744 C C . LEU A 1 95 ? 4.236 10.408 -24.001 1.00 40.28 95 LEU A C 1
ATOM 746 O O . LEU A 1 95 ? 4.967 11.238 -24.524 1.00 40.28 95 LEU A O 1
ATOM 750 N N . ARG A 1 96 ? 3.269 10.777 -23.146 1.00 38.62 96 ARG A N 1
ATOM 751 C CA . ARG A 1 96 ? 2.961 12.158 -22.730 1.00 38.62 96 ARG A CA 1
ATOM 752 C C . ARG A 1 96 ? 3.053 12.408 -21.221 1.00 38.62 96 ARG A C 1
ATOM 754 O O . ARG A 1 96 ? 3.001 13.554 -20.804 1.00 38.62 96 ARG A O 1
ATOM 761 N N . ALA A 1 97 ? 3.236 11.364 -20.419 1.00 43.12 97 ALA A N 1
ATOM 762 C CA . ALA A 1 97 ? 3.605 11.474 -19.014 1.00 43.12 97 ALA A CA 1
ATOM 763 C C . ALA A 1 97 ? 4.721 10.454 -18.808 1.00 43.12 97 ALA A C 1
ATOM 765 O O . ALA A 1 97 ? 4.464 9.251 -18.870 1.00 43.12 97 ALA A O 1
ATOM 766 N N . GLY A 1 98 ? 5.965 10.929 -18.708 1.00 43.06 98 GLY A N 1
ATOM 767 C CA . GLY A 1 98 ? 7.125 10.072 -18.478 1.00 43.06 98 GLY A CA 1
ATOM 768 C C . GLY A 1 98 ? 6.830 9.106 -17.335 1.00 43.06 98 GLY A C 1
ATOM 769 O O . GLY A 1 98 ? 6.229 9.499 -16.337 1.00 43.06 98 GLY A O 1
ATOM 770 N N . GLY A 1 99 ? 7.177 7.829 -17.518 1.00 52.69 99 GLY A N 1
ATOM 771 C CA . GLY A 1 99 ? 6.898 6.800 -16.522 1.00 52.69 99 GLY A CA 1
ATOM 772 C C . GLY A 1 99 ? 7.324 7.272 -15.135 1.00 52.69 99 GLY A C 1
ATOM 773 O O . GLY A 1 99 ? 8.462 7.696 -14.952 1.00 52.69 99 GLY A O 1
ATOM 774 N N . PHE A 1 100 ? 6.409 7.191 -14.171 1.00 62.16 100 PHE A N 1
ATOM 775 C CA . PHE A 1 100 ? 6.611 7.596 -12.784 1.00 62.16 100 PHE A CA 1
ATOM 776 C C . PHE A 1 100 ? 7.699 6.802 -12.029 1.00 62.16 100 PHE A C 1
ATOM 778 O O . PHE A 1 100 ? 7.557 6.625 -10.846 1.00 62.16 100 PHE A O 1
ATOM 785 N N . ILE A 1 101 ? 8.700 6.165 -12.630 1.00 70.94 101 ILE A N 1
ATOM 786 C CA . ILE A 1 101 ? 9.843 5.523 -11.949 1.00 70.94 101 ILE A CA 1
ATOM 787 C C . ILE A 1 101 ? 10.885 5.358 -13.055 1.00 70.94 101 ILE A C 1
ATOM 789 O O . ILE A 1 101 ? 10.632 4.654 -14.040 1.00 70.94 101 ILE A O 1
ATOM 793 N N . ALA A 1 102 ? 12.066 5.955 -12.886 1.00 75.38 102 ALA A N 1
ATOM 794 C CA . ALA A 1 102 ? 13.168 5.769 -13.821 1.00 75.38 102 ALA A CA 1
ATOM 795 C C . ALA A 1 102 ? 13.570 4.280 -13.900 1.00 75.38 102 ALA A C 1
ATOM 797 O O . ALA A 1 102 ? 13.556 3.591 -12.875 1.00 75.38 102 ALA A O 1
ATOM 798 N N . PRO A 1 103 ? 13.976 3.748 -15.072 1.00 77.38 103 PRO A N 1
ATOM 799 C CA . PRO A 1 103 ? 14.353 2.339 -15.216 1.00 77.38 103 PRO A CA 1
ATOM 800 C C . PRO A 1 103 ? 15.380 1.851 -14.181 1.00 77.38 103 PRO A C 1
ATOM 802 O O . PRO A 1 103 ? 15.240 0.739 -13.669 1.00 77.38 103 PRO A O 1
ATOM 805 N N . ALA A 1 104 ? 16.354 2.698 -13.830 1.00 80.75 104 ALA A N 1
ATOM 806 C CA . ALA A 1 104 ? 17.374 2.414 -12.819 1.00 80.75 104 ALA A CA 1
ATOM 807 C C . ALA A 1 104 ? 16.793 2.255 -11.398 1.00 80.75 104 ALA A C 1
ATOM 809 O O . ALA A 1 104 ? 17.262 1.419 -10.625 1.00 80.75 104 ALA A O 1
ATOM 810 N N . ASP A 1 105 ? 15.719 2.979 -11.077 1.00 84.44 105 ASP A N 1
ATOM 811 C CA . ASP A 1 105 ? 15.092 2.978 -9.752 1.00 84.44 105 ASP A CA 1
ATOM 812 C C . ASP A 1 105 ? 14.053 1.868 -9.567 1.00 84.44 105 ASP A C 1
ATOM 814 O O . ASP A 1 105 ? 13.650 1.584 -8.439 1.00 84.44 105 ASP A O 1
ATOM 818 N N . ARG A 1 106 ? 13.635 1.175 -10.637 1.00 85.12 106 ARG A N 1
ATOM 819 C CA . ARG A 1 106 ? 12.591 0.129 -10.574 1.00 85.12 106 ARG A CA 1
ATOM 820 C C . ARG A 1 106 ? 12.917 -0.970 -9.573 1.00 85.12 106 ARG A C 1
ATOM 822 O O . ARG A 1 106 ? 12.050 -1.395 -8.810 1.00 85.12 106 ARG A O 1
ATOM 829 N N . ARG A 1 107 ? 14.169 -1.431 -9.551 1.00 88.94 107 ARG A N 1
ATOM 830 C CA . ARG A 1 107 ? 14.594 -2.482 -8.617 1.00 88.94 107 ARG A CA 1
ATOM 831 C C . ARG A 1 107 ? 14.582 -1.985 -7.173 1.00 88.94 107 ARG A C 1
ATOM 833 O O . ARG A 1 107 ? 14.174 -2.732 -6.287 1.00 88.94 107 ARG A O 1
ATOM 840 N N . ARG A 1 108 ? 15.001 -0.736 -6.945 1.00 91.06 108 ARG A N 1
ATOM 841 C CA . ARG A 1 108 ? 14.954 -0.098 -5.625 1.00 91.06 108 ARG A CA 1
ATOM 842 C C . ARG A 1 108 ? 13.509 0.050 -5.156 1.00 91.06 108 ARG A C 1
ATOM 844 O O . ARG A 1 108 ? 13.182 -0.444 -4.088 1.00 91.06 108 ARG A O 1
ATOM 851 N N . TYR A 1 109 ? 12.637 0.605 -5.992 1.00 89.56 109 TYR A N 1
ATOM 852 C CA . TYR A 1 109 ? 11.211 0.744 -5.703 1.00 89.56 109 TYR A CA 1
ATOM 853 C C . TYR A 1 109 ? 10.554 -0.595 -5.348 1.00 89.56 109 TYR A C 1
ATOM 855 O O . TYR A 1 109 ? 9.813 -0.692 -4.376 1.00 89.56 109 TYR A O 1
ATOM 863 N N . PHE A 1 110 ? 10.863 -1.659 -6.097 1.00 91.94 110 PHE A N 1
ATOM 864 C CA . PHE A 1 110 ? 10.341 -2.993 -5.805 1.00 91.94 110 PHE A CA 1
ATOM 865 C C . PHE A 1 110 ? 10.801 -3.524 -4.439 1.00 91.94 110 PHE A C 1
ATOM 867 O O . PHE A 1 110 ? 10.030 -4.179 -3.738 1.00 91.94 110 PHE A O 1
ATOM 874 N N . ASN A 1 111 ? 12.047 -3.241 -4.046 1.00 93.88 111 ASN A N 1
ATOM 875 C CA . ASN A 1 111 ? 12.551 -3.621 -2.728 1.00 93.88 111 ASN A CA 1
ATOM 876 C C . ASN A 1 111 ? 11.835 -2.859 -1.604 1.00 93.88 111 ASN A C 1
ATOM 878 O O . ASN A 1 111 ? 11.452 -3.501 -0.629 1.00 93.88 111 ASN A O 1
ATOM 882 N N . GLU A 1 112 ? 11.611 -1.551 -1.758 1.00 93.06 112 GLU A N 1
ATOM 883 C CA . GLU A 1 112 ? 10.859 -0.741 -0.783 1.00 93.06 112 GLU A CA 1
ATOM 884 C C . GLU A 1 112 ? 9.407 -1.217 -0.666 1.00 93.06 112 GLU A C 1
ATOM 886 O O . GLU A 1 112 ? 8.908 -1.476 0.425 1.00 93.06 112 GLU A O 1
ATOM 891 N N . MET A 1 113 ? 8.744 -1.453 -1.802 1.00 93.38 113 MET A N 1
ATOM 892 C CA . MET A 1 113 ? 7.390 -2.009 -1.837 1.00 93.38 113 MET A CA 1
ATOM 893 C C . MET A 1 113 ? 7.310 -3.357 -1.108 1.00 93.38 113 MET A C 1
ATOM 895 O O . MET A 1 113 ? 6.354 -3.608 -0.377 1.00 93.38 113 MET A O 1
ATOM 899 N N . ARG A 1 114 ? 8.313 -4.230 -1.273 1.00 95.69 114 ARG A N 1
ATOM 900 C CA . ARG A 1 114 ? 8.399 -5.480 -0.506 1.00 95.69 114 ARG A CA 1
ATOM 901 C C . ARG A 1 114 ? 8.610 -5.223 0.985 1.00 95.69 114 ARG A C 1
ATOM 903 O O . ARG A 1 114 ? 8.013 -5.935 1.786 1.00 95.69 114 ARG A O 1
ATOM 910 N N . ALA A 1 115 ? 9.489 -4.292 1.351 1.00 95.31 115 ALA A N 1
ATOM 911 C CA . ALA A 1 115 ? 9.753 -3.967 2.749 1.00 95.31 115 ALA A CA 1
ATOM 912 C C . ALA A 1 115 ? 8.456 -3.533 3.445 1.00 95.31 115 ALA A C 1
ATOM 914 O O . ALA A 1 115 ? 8.079 -4.142 4.442 1.00 95.31 115 ALA A O 1
ATOM 915 N N . HIS A 1 116 ? 7.703 -2.622 2.823 1.00 94.50 116 HIS A N 1
ATOM 916 C CA . HIS A 1 116 ? 6.367 -2.228 3.273 1.00 94.50 116 HIS A CA 1
ATOM 917 C C . HIS A 1 116 ? 5.403 -3.415 3.338 1.00 94.50 116 HIS A C 1
ATOM 919 O O . HIS A 1 116 ? 4.691 -3.577 4.323 1.00 94.50 116 HIS A O 1
ATOM 925 N N . PHE A 1 117 ? 5.383 -4.269 2.306 1.00 94.75 117 PHE A N 1
ATOM 926 C CA . PHE A 1 117 ? 4.492 -5.430 2.273 1.00 94.75 117 PHE A CA 1
ATOM 927 C C . PHE A 1 117 ? 4.704 -6.345 3.480 1.00 94.75 117 PHE A C 1
ATOM 929 O O . PHE A 1 117 ? 3.732 -6.832 4.039 1.00 94.75 117 PHE A O 1
ATOM 936 N N . ILE A 1 118 ? 5.958 -6.612 3.851 1.00 95.38 118 ILE A N 1
ATOM 937 C CA . ILE A 1 118 ? 6.286 -7.504 4.970 1.00 95.38 118 ILE A CA 1
ATOM 938 C C . ILE A 1 118 ? 6.037 -6.809 6.304 1.00 95.38 118 ILE A C 1
ATOM 940 O O . ILE A 1 118 ? 5.477 -7.431 7.198 1.00 95.38 118 ILE A O 1
ATOM 944 N N . HIS A 1 119 ? 6.452 -5.548 6.428 1.00 95.25 119 HIS A N 1
ATOM 945 C CA . HIS A 1 119 ? 6.360 -4.803 7.677 1.00 95.25 119 HIS A CA 1
ATOM 946 C C . HIS A 1 119 ? 4.907 -4.579 8.110 1.00 95.25 119 HIS A C 1
ATOM 948 O O . HIS A 1 119 ? 4.567 -4.829 9.259 1.00 95.25 119 HIS A O 1
ATOM 954 N N . TYR A 1 120 ? 4.036 -4.207 7.170 1.00 95.00 120 TYR A N 1
ATOM 955 C CA . TYR A 1 120 ? 2.637 -3.887 7.460 1.00 95.00 120 TYR A CA 1
ATOM 956 C C . TYR A 1 120 ? 1.666 -5.042 7.216 1.00 95.00 120 TYR A C 1
ATOM 958 O O . TYR A 1 120 ? 0.462 -4.799 7.167 1.00 95.00 120 TYR A O 1
ATOM 966 N N . LEU A 1 121 ? 2.149 -6.275 7.007 1.00 94.06 121 LEU A N 1
ATOM 967 C CA . LEU A 1 121 ? 1.290 -7.416 6.687 1.00 94.06 121 LEU A CA 1
ATOM 968 C C . LEU A 1 121 ? 0.328 -7.710 7.852 1.00 94.06 121 LEU A C 1
ATOM 970 O O . LEU A 1 121 ? 0.781 -8.181 8.896 1.00 94.06 121 LEU A O 1
ATOM 974 N N . PRO A 1 122 ? -0.995 -7.511 7.690 1.00 91.44 122 PRO A N 1
ATOM 975 C CA . PRO A 1 122 ? -1.938 -7.847 8.747 1.00 91.44 122 PRO A CA 1
ATOM 976 C C . PRO A 1 122 ? -2.013 -9.373 8.940 1.00 91.44 122 PRO A C 1
ATOM 978 O O . PRO A 1 122 ? -1.938 -10.104 7.948 1.00 91.44 122 PRO A O 1
ATOM 981 N N . PRO A 1 123 ? -2.219 -9.873 10.172 1.00 87.06 123 PRO A N 1
ATOM 982 C CA . PRO A 1 123 ? -2.279 -11.312 10.450 1.00 87.06 123 PRO A CA 1
ATOM 983 C C . PRO A 1 123 ? -3.396 -12.029 9.674 1.00 87.06 123 PRO A C 1
ATOM 985 O O . PRO A 1 123 ? -3.177 -13.123 9.163 1.00 87.06 123 PRO A O 1
ATOM 988 N N . ASP A 1 124 ? -4.543 -11.375 9.475 1.00 86.50 124 ASP A N 1
ATOM 989 C CA . ASP A 1 124 ? -5.698 -11.936 8.752 1.00 86.50 124 ASP A CA 1
ATOM 990 C C . ASP A 1 124 ? -5.642 -11.708 7.231 1.00 86.50 124 ASP A C 1
ATOM 992 O O . ASP A 1 124 ? -6.651 -11.793 6.518 1.00 86.50 124 ASP A O 1
ATOM 996 N N . TYR A 1 125 ? -4.470 -11.353 6.698 1.00 89.62 125 TYR A N 1
ATOM 997 C CA . TYR A 1 125 ? -4.333 -11.046 5.285 1.00 89.62 125 TYR A CA 1
ATOM 998 C C . TYR A 1 125 ? -4.441 -12.294 4.408 1.00 89.62 125 TYR A C 1
ATOM 1000 O O . TYR A 1 125 ? -3.594 -13.187 4.433 1.00 89.62 125 TYR A O 1
ATOM 1008 N N . HIS A 1 126 ? -5.432 -12.269 3.523 1.00 89.44 126 HIS A N 1
ATOM 1009 C CA . HIS A 1 126 ? -5.596 -13.248 2.461 1.00 89.44 126 HIS A CA 1
ATOM 1010 C C . HIS A 1 126 ? -5.275 -12.614 1.110 1.00 89.44 126 HIS A C 1
ATOM 1012 O O . HIS A 1 126 ? -5.692 -11.490 0.807 1.00 89.44 126 HIS A O 1
ATOM 1018 N N . TYR A 1 127 ? -4.539 -13.347 0.275 1.00 88.19 127 TYR A N 1
ATOM 1019 C CA . TYR A 1 127 ? -4.257 -12.898 -1.081 1.00 88.19 127 TYR A CA 1
ATOM 1020 C C . TYR A 1 127 ? -5.556 -12.784 -1.885 1.00 88.19 127 TYR A C 1
ATOM 1022 O O . TYR A 1 127 ? -6.367 -13.711 -1.861 1.00 88.19 127 TYR A O 1
ATOM 1030 N N . PRO A 1 128 ? -5.755 -11.688 -2.640 1.00 86.69 128 PRO A N 1
ATOM 1031 C CA . PRO A 1 128 ? -6.886 -11.606 -3.549 1.00 86.69 128 PRO A CA 1
ATOM 1032 C C . PRO A 1 128 ? -6.754 -12.676 -4.635 1.00 86.69 128 PRO A C 1
ATOM 1034 O O . PRO A 1 128 ? -5.650 -13.006 -5.062 1.00 86.69 128 PRO A O 1
ATOM 1037 N N . GLY A 1 129 ? -7.878 -13.185 -5.133 1.00 85.75 129 GLY A N 1
ATOM 1038 C CA . GLY A 1 129 ? -7.869 -14.142 -6.237 1.00 85.75 129 GLY A CA 1
ATOM 1039 C C . GLY A 1 129 ? -7.266 -13.581 -7.534 1.00 85.75 129 GLY A C 1
ATOM 1040 O O . GLY A 1 129 ? -7.215 -12.368 -7.777 1.00 85.75 129 GLY A O 1
ATOM 1041 N N . GLY A 1 130 ? -6.837 -14.493 -8.407 1.00 87.31 130 GLY A N 1
ATOM 1042 C CA . GLY A 1 130 ? -6.384 -14.183 -9.761 1.00 87.31 130 GLY A CA 1
ATOM 1043 C C . GLY A 1 130 ? -5.032 -13.467 -9.837 1.00 87.31 130 GLY A C 1
ATOM 1044 O O . GLY A 1 130 ? -4.179 -13.561 -8.957 1.00 87.31 130 GLY A O 1
ATOM 1045 N N . PHE A 1 131 ? -4.829 -12.733 -10.932 1.00 84.94 131 PHE A N 1
ATOM 1046 C CA . PHE A 1 131 ? -3.535 -12.142 -11.294 1.00 84.94 131 PHE A CA 1
ATOM 1047 C C . PHE A 1 131 ? -2.976 -11.159 -10.252 1.00 84.94 131 PHE A C 1
ATOM 1049 O O . PHE A 1 131 ? -1.766 -11.092 -10.039 1.00 84.94 131 PHE A O 1
ATOM 1056 N N . ARG A 1 132 ? -3.856 -10.422 -9.560 1.00 85.69 132 ARG A N 1
ATOM 1057 C CA . ARG A 1 132 ? -3.455 -9.507 -8.479 1.00 85.69 132 ARG A CA 1
ATOM 1058 C C . ARG A 1 132 ? -2.843 -10.261 -7.296 1.00 85.69 132 ARG A C 1
ATOM 1060 O O . ARG A 1 132 ? -1.819 -9.825 -6.782 1.00 85.69 132 ARG A O 1
ATOM 1067 N N . GLY A 1 133 ? -3.407 -11.410 -6.919 1.00 88.38 133 GLY A N 1
ATOM 1068 C CA . GLY A 1 133 ? -2.849 -12.267 -5.869 1.00 88.38 133 GLY A CA 1
ATOM 1069 C C . GLY A 1 133 ? -1.457 -12.771 -6.204 1.00 88.38 133 GLY A C 1
ATOM 1070 O O . GLY A 1 133 ? -0.559 -12.684 -5.372 1.00 88.38 133 GLY A O 1
ATOM 1071 N N . ILE A 1 134 ? -1.255 -13.209 -7.450 1.00 90.38 134 ILE A N 1
ATOM 1072 C CA . ILE A 1 134 ? 0.054 -13.668 -7.934 1.00 90.38 134 ILE A CA 1
ATOM 1073 C C . ILE A 1 134 ? 1.081 -12.536 -7.839 1.00 90.38 134 ILE A C 1
ATOM 1075 O O . ILE A 1 134 ? 2.165 -12.735 -7.294 1.00 90.38 134 ILE A O 1
ATOM 1079 N N . LYS A 1 135 ? 0.736 -11.326 -8.300 1.00 89.50 135 LYS A N 1
ATOM 1080 C CA . LYS A 1 135 ? 1.602 -10.143 -8.167 1.00 89.50 135 LYS A CA 1
ATOM 1081 C C . LYS A 1 135 ? 1.997 -9.888 -6.714 1.00 89.50 135 LYS A C 1
ATOM 1083 O O . LYS A 1 135 ? 3.177 -9.713 -6.425 1.00 89.50 135 LYS A O 1
ATOM 1088 N N . TYR A 1 136 ? 1.037 -9.907 -5.797 1.00 92.56 136 TYR A N 1
ATOM 1089 C CA . TYR A 1 136 ? 1.290 -9.657 -4.376 1.00 92.56 136 TYR A CA 1
ATOM 1090 C C . TYR A 1 136 ? 2.139 -10.758 -3.734 1.00 92.56 136 TYR A C 1
ATOM 1092 O O . TYR A 1 136 ? 3.036 -10.478 -2.939 1.00 92.56 136 TYR A O 1
ATOM 1100 N N . TRP A 1 137 ? 1.917 -12.010 -4.125 1.00 92.19 137 TRP A N 1
ATOM 1101 C CA . TRP A 1 137 ? 2.750 -13.127 -3.701 1.00 92.19 137 TRP A CA 1
ATOM 1102 C C . TRP A 1 137 ? 4.201 -12.969 -4.185 1.00 92.19 137 TRP A C 1
ATOM 1104 O O . TRP A 1 137 ? 5.127 -13.081 -3.382 1.00 92.19 137 TRP A O 1
ATOM 1114 N N . LEU A 1 138 ? 4.409 -12.596 -5.455 1.00 93.31 138 LEU A N 1
ATOM 1115 C CA . LEU A 1 138 ? 5.738 -12.330 -6.024 1.00 93.31 138 LEU A CA 1
ATOM 1116 C C . LEU A 1 138 ? 6.472 -11.186 -5.312 1.00 93.31 138 LEU A C 1
ATOM 1118 O O . LEU A 1 138 ? 7.695 -11.245 -5.156 1.00 93.31 138 LEU A O 1
ATOM 1122 N N . ILE A 1 139 ? 5.741 -10.164 -4.859 1.00 93.25 139 ILE A N 1
ATOM 1123 C CA . ILE A 1 139 ? 6.293 -9.078 -4.038 1.00 93.25 139 ILE A CA 1
ATOM 1124 C C . ILE A 1 139 ? 6.810 -9.634 -2.711 1.00 93.25 139 ILE A C 1
ATOM 1126 O O . ILE A 1 139 ? 7.979 -9.413 -2.383 1.00 93.25 139 ILE A O 1
ATOM 1130 N N . LYS A 1 140 ? 5.993 -10.414 -1.986 1.00 93.19 140 LYS A N 1
ATOM 1131 C CA . LYS A 1 140 ? 6.389 -11.021 -0.702 1.00 93.19 140 LYS A CA 1
ATOM 1132 C C . LYS A 1 140 ? 7.686 -11.826 -0.832 1.00 93.19 140 LYS A C 1
ATOM 1134 O O . LYS A 1 140 ? 8.625 -11.615 -0.060 1.00 93.19 140 LYS A O 1
ATOM 1139 N N . ILE A 1 141 ? 7.780 -12.688 -1.846 1.00 94.06 141 ILE A N 1
ATOM 1140 C CA . ILE A 1 141 ? 8.956 -13.551 -2.061 1.00 94.06 141 ILE A CA 1
ATOM 1141 C C . ILE A 1 141 ? 10.143 -12.849 -2.751 1.00 94.06 141 ILE A C 1
ATOM 1143 O O . ILE A 1 141 ? 11.139 -13.494 -3.062 1.00 94.06 141 ILE A O 1
ATOM 1147 N N . LYS A 1 142 ? 10.076 -11.530 -2.991 1.00 94.50 142 LYS A N 1
ATOM 1148 C CA . LYS A 1 142 ? 11.126 -10.737 -3.666 1.00 94.50 142 LYS A CA 1
ATOM 1149 C C . LYS A 1 142 ? 11.431 -11.170 -5.110 1.00 94.50 142 LYS A C 1
ATOM 1151 O O . LYS A 1 142 ? 12.533 -10.943 -5.615 1.00 94.50 142 LYS A O 1
ATOM 1156 N N . ALA A 1 143 ? 10.471 -11.749 -5.822 1.00 92.69 143 ALA A N 1
ATOM 1157 C CA . ALA A 1 143 ? 10.680 -12.287 -7.166 1.00 92.69 143 ALA A CA 1
ATOM 1158 C C . ALA A 1 143 ? 10.553 -11.213 -8.267 1.00 92.69 143 ALA A C 1
ATOM 1160 O O . ALA A 1 143 ? 9.696 -11.293 -9.145 1.00 92.69 143 ALA A O 1
ATOM 1161 N N . TYR A 1 144 ? 11.442 -10.210 -8.256 1.00 89.62 144 TYR A N 1
ATOM 1162 C CA . TYR A 1 144 ? 11.416 -9.069 -9.189 1.00 89.62 144 TYR A CA 1
ATOM 1163 C C . TYR A 1 144 ? 11.396 -9.476 -10.671 1.00 89.62 144 TYR A C 1
ATOM 1165 O O . TYR A 1 144 ? 10.647 -8.903 -11.463 1.00 89.62 144 TYR A O 1
ATOM 1173 N N . ARG A 1 145 ? 12.217 -10.462 -11.063 1.00 88.44 145 ARG A N 1
ATOM 1174 C CA . ARG A 1 145 ? 12.300 -10.919 -12.462 1.00 88.44 145 ARG A CA 1
ATOM 1175 C C . ARG A 1 145 ? 10.979 -11.537 -12.919 1.00 88.44 145 ARG A C 1
ATOM 1177 O O . ARG A 1 145 ? 10.446 -11.119 -13.941 1.00 88.44 145 ARG A O 1
ATOM 1184 N N . ALA A 1 146 ? 10.428 -12.458 -12.128 1.00 87.44 146 ALA A N 1
ATOM 1185 C CA . ALA A 1 146 ? 9.138 -13.084 -12.408 1.00 87.44 146 ALA A CA 1
ATOM 1186 C C . ALA A 1 146 ? 8.005 -12.048 -12.441 1.00 87.44 146 ALA A C 1
ATOM 1188 O O . ALA A 1 146 ? 7.215 -12.041 -13.379 1.00 87.44 146 ALA A O 1
ATOM 1189 N N . TYR A 1 147 ? 7.988 -11.106 -11.490 1.00 86.06 147 TYR A N 1
ATOM 1190 C CA . TYR A 1 147 ? 7.038 -9.991 -11.485 1.00 86.06 147 TYR A CA 1
ATOM 1191 C C . TYR A 1 147 ? 7.138 -9.155 -12.771 1.00 86.06 147 TYR A C 1
ATOM 1193 O O . TYR A 1 147 ? 6.129 -8.816 -13.383 1.00 86.06 147 TYR A O 1
ATOM 1201 N N . SER A 1 148 ? 8.360 -8.845 -13.211 1.00 81.12 148 SER A N 1
ATOM 1202 C CA . SER A 1 148 ? 8.598 -8.025 -14.406 1.00 81.12 148 SER A CA 1
ATOM 1203 C C . SER A 1 148 ? 8.158 -8.726 -15.696 1.00 81.12 148 SER A C 1
ATOM 1205 O O . SER A 1 148 ? 7.715 -8.066 -16.637 1.00 81.12 148 SER A O 1
ATOM 1207 N N . ILE A 1 149 ? 8.242 -10.056 -15.747 1.00 78.81 149 ILE A N 1
ATOM 1208 C CA . ILE A 1 149 ? 7.843 -10.857 -16.913 1.00 78.81 149 ILE A CA 1
ATOM 1209 C C . ILE A 1 149 ? 6.329 -11.121 -16.937 1.00 78.81 149 ILE A C 1
ATOM 1211 O O . ILE A 1 149 ? 5.770 -11.271 -18.018 1.00 78.81 149 ILE A O 1
ATOM 1215 N N . LEU A 1 150 ? 5.651 -11.101 -15.782 1.00 71.31 150 LEU A N 1
ATOM 1216 C CA . LEU A 1 150 ? 4.251 -11.522 -15.628 1.00 71.31 150 LEU A CA 1
ATOM 1217 C C . LEU A 1 150 ? 3.224 -10.763 -16.495 1.00 71.31 150 LEU A C 1
ATOM 1219 O O . LEU A 1 150 ? 2.099 -11.232 -16.633 1.00 71.31 150 LEU A O 1
ATOM 1223 N N . ASP A 1 151 ? 3.571 -9.604 -17.060 1.00 58.66 151 ASP A N 1
ATOM 1224 C CA . ASP A 1 151 ? 2.638 -8.755 -17.811 1.00 58.66 151 ASP A CA 1
ATOM 1225 C C . ASP A 1 151 ? 3.079 -8.592 -19.274 1.00 58.66 151 ASP A C 1
ATOM 1227 O O . ASP A 1 151 ? 3.859 -7.691 -19.606 1.00 58.66 151 ASP A O 1
ATOM 1231 N N . PRO A 1 152 ? 2.573 -9.470 -20.161 1.00 53.09 152 PRO A N 1
ATOM 1232 C CA . PRO A 1 152 ? 1.342 -9.079 -20.839 1.00 53.09 152 PRO A CA 1
ATOM 1233 C C . PRO A 1 152 ? 0.428 -10.272 -21.171 1.00 53.09 152 PRO A C 1
ATOM 1235 O O . PRO A 1 152 ? 0.559 -10.882 -22.228 1.00 53.09 152 PRO A O 1
ATOM 1238 N N . VAL A 1 153 ? -0.578 -10.559 -20.340 1.00 45.12 153 VAL A N 1
ATOM 1239 C CA . VAL A 1 153 ? -1.683 -11.459 -20.758 1.00 45.12 153 VAL A CA 1
ATOM 1240 C C . VAL A 1 153 ? -3.053 -10.781 -20.684 1.00 45.12 153 VAL A C 1
ATOM 1242 O O . VAL A 1 153 ? -3.989 -11.195 -21.362 1.00 45.12 153 VAL A O 1
ATOM 1245 N N . ASN A 1 154 ? -3.181 -9.632 -20.013 1.00 41.88 154 ASN A N 1
ATOM 1246 C CA . ASN A 1 154 ? -4.464 -8.920 -19.980 1.00 41.88 154 ASN A CA 1
ATOM 1247 C C . ASN A 1 154 ? -4.786 -8.132 -21.274 1.00 41.88 154 ASN A C 1
ATOM 1249 O O . ASN A 1 154 ? -5.890 -7.615 -21.424 1.00 41.88 154 ASN A O 1
ATOM 1253 N N . LYS A 1 155 ? -3.847 -8.048 -22.233 1.00 47.41 155 LYS A N 1
ATOM 1254 C CA . LYS A 1 155 ? -4.055 -7.370 -23.531 1.00 47.41 155 LYS A CA 1
ATOM 1255 C C . LYS A 1 155 ? -4.633 -8.272 -24.633 1.00 47.41 155 LYS A C 1
ATOM 1257 O O . LYS A 1 155 ? -5.124 -7.743 -25.624 1.00 47.41 155 LYS A O 1
ATOM 1262 N N . LEU A 1 156 ? -4.638 -9.598 -24.466 1.00 41.19 156 LEU A N 1
ATOM 1263 C CA . LEU A 1 156 ? -5.253 -10.510 -25.445 1.00 41.19 156 LEU A CA 1
ATOM 1264 C C . LEU A 1 156 ? -6.779 -10.578 -25.302 1.00 41.19 156 LEU A C 1
ATOM 1266 O O . LEU A 1 156 ? -7.479 -10.686 -26.301 1.00 41.19 156 LEU A O 1
ATOM 1270 N N . ARG A 1 157 ? -7.317 -10.401 -24.088 1.00 43.75 157 ARG A N 1
ATOM 1271 C CA . ARG A 1 157 ? -8.766 -10.479 -23.842 1.00 43.75 157 ARG A CA 1
ATOM 1272 C C . ARG A 1 157 ? -9.555 -9.289 -24.402 1.00 43.75 157 ARG A C 1
ATOM 1274 O O . ARG A 1 157 ? -10.695 -9.465 -24.801 1.00 43.75 157 ARG A O 1
ATOM 1281 N N . VAL A 1 158 ? -8.956 -8.097 -24.474 1.00 43.41 158 VAL A N 1
ATOM 1282 C CA . VAL A 1 158 ? -9.625 -6.896 -25.024 1.00 43.41 158 VAL A CA 1
ATOM 1283 C C . VAL A 1 158 ? -9.509 -6.818 -26.555 1.00 43.41 158 VAL A C 1
ATOM 1285 O O . VAL A 1 158 ? -10.287 -6.120 -27.192 1.00 43.41 158 VAL A O 1
ATOM 1288 N N . ARG A 1 159 ? -8.587 -7.571 -27.172 1.00 39.72 159 ARG A N 1
ATOM 1289 C CA . ARG A 1 159 ? -8.485 -7.695 -28.639 1.00 39.72 159 ARG A CA 1
ATOM 1290 C C . ARG A 1 159 ? -9.240 -8.891 -29.225 1.00 39.72 159 ARG A C 1
ATOM 1292 O O . ARG A 1 159 ? -9.371 -8.958 -30.439 1.00 39.72 159 ARG A O 1
ATOM 1299 N N . ALA A 1 160 ? -9.729 -9.807 -28.390 1.00 38.16 160 ALA A N 1
ATOM 1300 C CA . ALA A 1 160 ? -10.370 -11.049 -28.821 1.00 38.16 160 ALA A CA 1
ATOM 1301 C C . ALA A 1 160 ? -11.869 -11.135 -28.469 1.00 38.16 160 ALA A C 1
ATOM 1303 O O . ALA A 1 160 ? -12.396 -12.237 -28.361 1.00 38.16 160 ALA A O 1
ATOM 1304 N N . SER A 1 161 ? -12.567 -10.003 -28.314 1.00 34.50 161 SER A N 1
ATOM 1305 C CA . SER A 1 161 ? -14.026 -9.984 -28.492 1.00 34.50 161 SER A CA 1
ATOM 1306 C C . SER A 1 161 ? -14.333 -9.677 -29.959 1.00 34.50 161 SER A C 1
ATOM 1308 O O . SER A 1 161 ? -14.229 -8.515 -30.353 1.00 34.50 161 SER A O 1
ATOM 1310 N N . PRO A 1 162 ? -14.723 -10.668 -30.778 1.00 40.28 162 PRO A N 1
ATOM 1311 C CA . PRO A 1 162 ? -15.410 -10.399 -32.024 1.00 40.28 162 PRO A CA 1
ATOM 13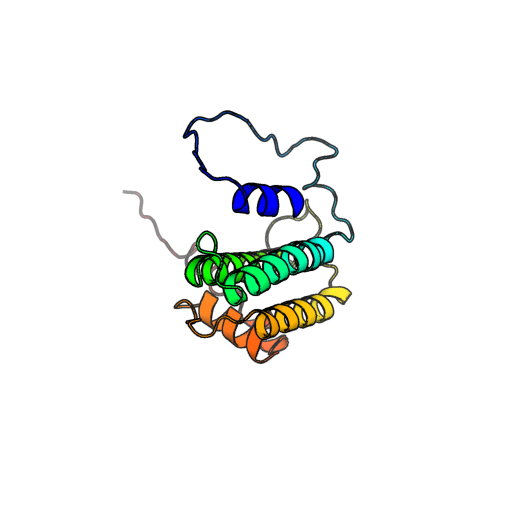12 C C . PRO A 1 162 ? -16.870 -10.070 -31.680 1.00 40.28 162 PRO A C 1
ATOM 1314 O O . PRO A 1 162 ? -17.687 -10.962 -31.481 1.00 40.28 162 PRO A O 1
ATOM 1317 N N . GLY A 1 163 ? -17.197 -8.785 -31.555 1.00 36.50 163 GLY A N 1
ATOM 1318 C CA . GLY A 1 163 ? -18.551 -8.314 -31.865 1.00 36.50 163 GLY A CA 1
ATOM 1319 C C . GLY A 1 163 ? -18.511 -7.895 -33.334 1.00 36.50 163 GLY A C 1
ATOM 1320 O O . GLY A 1 163 ? -17.759 -6.988 -33.664 1.00 36.50 163 GLY A O 1
ATOM 1321 N N . GLY A 1 164 ? -19.154 -8.564 -34.289 1.00 39.09 164 GLY A N 1
ATOM 1322 C CA . GLY A 1 164 ? -20.490 -9.139 -34.192 1.00 39.09 164 GLY A CA 1
ATOM 1323 C C . GLY A 1 164 ? -21.498 -8.012 -34.386 1.00 39.09 164 GLY A C 1
ATOM 1324 O O . GLY A 1 164 ? -22.134 -7.597 -33.425 1.00 39.09 164 GLY A O 1
ATOM 1325 N N . VAL A 1 165 ? -21.568 -7.472 -35.606 1.00 36.25 165 VAL A N 1
ATOM 1326 C CA . VAL A 1 165 ? -22.642 -6.575 -36.044 1.00 36.25 165 VAL A CA 1
ATOM 1327 C C . VAL A 1 165 ? -23.353 -7.300 -37.180 1.00 36.25 165 VAL A C 1
ATOM 1329 O O . VAL A 1 165 ? -22.764 -7.524 -38.238 1.00 36.25 165 VAL A O 1
ATOM 1332 N N . SER A 1 166 ? -24.568 -7.758 -36.890 1.00 36.88 166 SER A N 1
ATOM 1333 C CA . SER A 1 166 ? -25.635 -7.914 -37.881 1.00 36.88 166 SER A CA 1
ATOM 1334 C C . SER A 1 166 ? -26.373 -6.589 -37.995 1.00 36.88 166 SER A C 1
ATOM 1336 O O . SER A 1 166 ? -26.440 -5.889 -36.958 1.00 36.88 166 SER A O 1
#

Nearest PDB structures (foldseek):
  8f6k-assembly1_C  TM=3.638E-01  e=2.004E+00  Shewanella oneidensis

Radius of gyration: 18.69 Å; Cα contacts (8 Å, |Δi|>4): 99; chains: 1; bounding box: 43×38×59 Å

pLDDT: mean 75.36, std 19.12, range [34.5, 95.69]

Sequence (166 aa):
MPICCLLLMDAKRLSVLNQICYKYTKDRDGSAMTEAGTGHFSILKSYEVVLDEISERVDRGDSALTPAVRLAFFQRAIWHYTTVFDACRPGTHSLRAGGFIAPADRRRYFNEMRAHFIHYLPPDYHYPGGFRGIKYWLIKIKAYRAYSILDPVNKLRVRASPGGVS

Foldseek 3Di:
DLVVLVVVLVDPDDDDDPDCPDDDDPPDDPDPQQPLDPCLCVLLVSLVVVLVVLVVCCVVVPPSRHLVNLQVSLVVSLVVLVVLLVQQDPPDDDPRRHRSAPPVCSLVSLLSSLVSCVVSPRPPDDQDDDPRSVLSVCSVVSVSVCNVPSDDPPVVVVVPDDDDDD